Protein AF-A0A349CWE1-F1 (afdb_monomer_lite)

Sequence (85 aa):
MVLHVAFGAGAGAAFAVLAPGARGRRAVLGPVWGVLVWLASYEGWLPIAGILPPAHRDHPPRARAIAIAHLVWGMGLGLLTRRRD

Radius of gyration: 13.51 Å; chains: 1; bounding box: 32×26×37 Å

Secondary structure (DSSP, 8-state):
-HHHHHHHHHHHHHHHHH-TT-TTTHHHHHHHHHHHHHHIIIIIIHHHTTSS--GGGS-HHHHHHHHHHHHHHHHHHHHHHHTT-

Foldseek 3Di:
DVVVVVLLVVLLVVLLVVDPPCLVCLLVVLLVSLLVSLQCCQQNDCVVVVNHHRLVPDDVVVSVVSNVVSSVSSNVSSVVSSVVD

pLDDT: mean 91.94, std 8.35, range [55.25, 98.25]

Structure (mmCIF, N/CA/C/O backbone):
data_AF-A0A349CWE1-F1
#
_entry.id   AF-A0A349CWE1-F1
#
loop_
_atom_site.group_PDB
_atom_site.id
_atom_site.type_symbol
_atom_site.label_atom_id
_atom_site.label_alt_id
_atom_site.label_comp_id
_atom_site.label_asym_id
_atom_site.label_entity_id
_atom_site.label_seq_id
_atom_site.pdbx_PDB_ins_code
_atom_site.Cartn_x
_atom_site.Cartn_y
_atom_site.Cartn_z
_atom_site.occupancy
_atom_site.B_iso_or_equiv
_atom_site.auth_seq_id
_atom_site.auth_comp_id
_atom_site.auth_asym_id
_atom_site.auth_atom_id
_atom_site.pdbx_PDB_model_num
ATOM 1 N N . MET A 1 1 ? 9.412 12.551 -4.327 1.00 87.00 1 MET A N 1
ATOM 2 C CA . MET A 1 1 ? 9.068 12.440 -2.889 1.00 87.00 1 MET A CA 1
ATOM 3 C C . MET A 1 1 ? 7.633 12.864 -2.594 1.00 87.00 1 MET A C 1
ATOM 5 O O . MET A 1 1 ? 6.917 12.061 -2.019 1.00 87.00 1 MET A O 1
ATOM 9 N N . VAL A 1 2 ? 7.164 14.034 -3.049 1.00 95.62 2 VAL A N 1
ATOM 10 C CA . VAL A 1 2 ? 5.781 14.510 -2.802 1.00 95.62 2 VAL A CA 1
ATOM 11 C C . VAL A 1 2 ? 4.700 13.503 -3.223 1.00 95.62 2 VAL A C 1
ATOM 13 O O . VAL A 1 2 ? 3.873 13.131 -2.399 1.00 95.62 2 VAL A O 1
ATOM 16 N N . LEU A 1 3 ? 4.742 12.994 -4.462 1.00 93.81 3 LEU A N 1
ATOM 17 C CA . LEU A 1 3 ? 3.755 12.013 -4.946 1.00 93.81 3 LEU A CA 1
ATOM 18 C C . LEU A 1 3 ? 3.757 10.709 -4.138 1.00 93.81 3 LEU A C 1
ATOM 20 O O . LEU A 1 3 ? 2.705 10.128 -3.910 1.00 93.81 3 LEU A O 1
ATOM 24 N N . HIS A 1 4 ? 4.926 10.274 -3.667 1.00 89.44 4 HIS A N 1
ATOM 25 C CA . HIS A 1 4 ? 5.045 9.067 -2.851 1.00 89.44 4 HIS A CA 1
ATOM 26 C C . HIS A 1 4 ? 4.394 9.259 -1.475 1.00 89.44 4 HIS A C 1
ATOM 28 O O . HIS A 1 4 ? 3.649 8.397 -1.016 1.00 89.44 4 HIS A O 1
ATOM 34 N N . VAL A 1 5 ? 4.619 10.421 -0.852 1.00 95.06 5 VAL A N 1
ATOM 35 C CA . VAL A 1 5 ? 3.978 10.791 0.418 1.00 95.06 5 VAL A CA 1
ATOM 36 C C . VAL A 1 5 ? 2.466 10.919 0.246 1.00 95.06 5 VAL A C 1
ATOM 38 O O . VAL A 1 5 ? 1.722 10.347 1.036 1.00 95.06 5 VAL A O 1
ATOM 41 N N . ALA A 1 6 ? 2.003 11.615 -0.796 1.00 96.88 6 ALA A N 1
ATOM 42 C CA . ALA A 1 6 ? 0.579 11.780 -1.079 1.00 96.88 6 ALA A CA 1
ATOM 43 C C . ALA A 1 6 ? -0.113 10.433 -1.339 1.00 96.88 6 ALA A C 1
ATOM 45 O O . ALA A 1 6 ? -1.177 10.172 -0.783 1.00 96.88 6 ALA A O 1
ATOM 46 N N . PHE A 1 7 ? 0.521 9.553 -2.118 1.00 94.81 7 PHE A N 1
ATOM 47 C CA . PHE A 1 7 ? 0.027 8.201 -2.365 1.00 94.81 7 PHE A CA 1
ATOM 48 C C . PHE A 1 7 ? -0.068 7.389 -1.068 1.00 94.81 7 PHE A C 1
ATOM 50 O O . PHE A 1 7 ? -1.118 6.821 -0.778 1.00 94.81 7 PHE A O 1
ATOM 57 N N . GLY A 1 8 ? 0.990 7.387 -0.249 1.00 95.56 8 GLY A N 1
ATOM 58 C CA . GLY A 1 8 ? 0.994 6.698 1.042 1.00 95.56 8 GLY A CA 1
ATOM 59 C C . GLY A 1 8 ? -0.068 7.239 2.003 1.00 95.56 8 GLY A C 1
ATOM 60 O O . GLY A 1 8 ? -0.792 6.466 2.627 1.00 95.56 8 GLY A O 1
ATOM 61 N N . ALA A 1 9 ? -0.223 8.561 2.090 1.00 96.06 9 ALA A N 1
ATOM 62 C CA . ALA A 1 9 ? -1.261 9.189 2.903 1.00 96.06 9 ALA A CA 1
ATOM 63 C C . ALA A 1 9 ? -2.673 8.825 2.412 1.00 96.06 9 ALA A C 1
ATOM 65 O O . ALA A 1 9 ? -3.520 8.449 3.222 1.00 96.06 9 ALA A O 1
ATOM 66 N N . GLY A 1 10 ? -2.914 8.865 1.099 1.00 97.25 10 GLY A N 1
ATOM 67 C CA . GLY A 1 10 ? -4.191 8.485 0.491 1.00 97.25 10 GLY A CA 1
ATOM 68 C C . GLY A 1 10 ? -4.538 7.012 0.715 1.00 97.25 10 GLY A C 1
ATOM 69 O O . GLY A 1 10 ? -5.634 6.697 1.177 1.00 97.25 10 GLY A O 1
ATOM 70 N N . ALA A 1 11 ? -3.588 6.104 0.482 1.00 96.56 11 ALA A N 1
ATOM 71 C CA . ALA A 1 11 ? -3.765 4.677 0.750 1.00 96.56 11 ALA A CA 1
ATOM 72 C C . ALA A 1 11 ? -3.986 4.392 2.247 1.00 96.56 11 ALA A C 1
ATOM 74 O O . ALA A 1 11 ? -4.765 3.508 2.607 1.00 96.56 11 ALA A O 1
ATOM 75 N N . GLY A 1 12 ? -3.331 5.148 3.133 1.00 94.88 12 GLY A N 1
ATOM 76 C CA . GLY A 1 12 ? -3.540 5.066 4.578 1.00 94.88 12 GLY A CA 1
ATOM 77 C C . GLY A 1 12 ? -4.917 5.567 5.023 1.00 94.88 12 GLY A C 1
ATOM 78 O O . GLY A 1 12 ? -5.550 4.953 5.882 1.00 94.88 12 GLY A O 1
ATOM 79 N N . ALA A 1 13 ? -5.417 6.643 4.414 1.00 94.94 13 ALA A N 1
ATOM 80 C CA . ALA A 1 13 ? -6.774 7.132 4.646 1.00 94.94 13 ALA A CA 1
ATOM 81 C C . ALA A 1 13 ? -7.822 6.112 4.172 1.00 94.94 13 ALA A C 1
ATOM 83 O O . ALA A 1 13 ? -8.770 5.823 4.903 1.00 94.94 13 ALA A O 1
ATOM 84 N N . ALA A 1 14 ? -7.609 5.496 3.004 1.00 94.94 14 ALA A N 1
ATOM 85 C CA . ALA A 1 14 ? -8.466 4.426 2.499 1.00 94.94 14 ALA A CA 1
ATOM 86 C C . ALA A 1 14 ? -8.544 3.243 3.478 1.00 94.94 14 ALA A C 1
ATOM 88 O O . ALA A 1 14 ? -9.640 2.782 3.782 1.00 94.94 14 ALA A O 1
ATOM 89 N N . PHE A 1 15 ? -7.421 2.807 4.059 1.00 92.88 15 PHE A N 1
ATOM 90 C CA . PHE A 1 15 ? -7.422 1.774 5.104 1.00 92.88 15 PHE A CA 1
ATOM 91 C C . PHE A 1 15 ? -8.308 2.135 6.304 1.00 92.88 15 PHE A C 1
ATOM 93 O O . PHE A 1 15 ? -9.058 1.296 6.803 1.00 92.88 15 PHE A O 1
ATOM 100 N N . ALA A 1 16 ? -8.230 3.381 6.779 1.00 89.81 16 ALA A N 1
ATOM 101 C CA . ALA A 1 16 ? -9.009 3.829 7.929 1.00 89.81 16 ALA A CA 1
ATOM 102 C C . ALA A 1 16 ? -10.521 3.792 7.653 1.00 89.81 16 ALA A C 1
ATOM 104 O O . ALA A 1 16 ? -11.281 3.401 8.540 1.00 89.81 16 ALA A O 1
ATOM 105 N N . VAL A 1 17 ? -10.931 4.149 6.431 1.00 91.06 17 VAL A N 1
ATOM 106 C CA . VAL A 1 17 ? -12.334 4.159 5.985 1.00 91.06 17 VAL A CA 1
ATOM 107 C C . VAL A 1 17 ? -12.857 2.757 5.674 1.00 91.06 17 VAL A C 1
ATOM 109 O O . VAL A 1 17 ? -14.010 2.473 5.973 1.00 91.06 17 VAL A O 1
ATOM 112 N N . LEU A 1 18 ? -12.031 1.883 5.090 1.00 89.31 18 LEU A N 1
ATOM 113 C CA . LEU A 1 18 ? -12.432 0.550 4.620 1.00 89.31 18 LEU A CA 1
ATOM 114 C C . LEU A 1 18 ? -12.380 -0.539 5.698 1.00 89.31 18 LEU A C 1
ATOM 116 O O . LEU A 1 18 ? -12.956 -1.607 5.510 1.00 89.31 18 LEU A O 1
ATOM 120 N N . ALA A 1 19 ? -11.740 -0.278 6.841 1.00 82.69 19 ALA A N 1
ATOM 121 C CA . ALA A 1 19 ? -11.724 -1.187 7.989 1.00 82.69 19 ALA A CA 1
ATOM 122 C C . ALA A 1 19 ? -12.516 -0.665 9.215 1.00 82.69 19 ALA A C 1
ATOM 124 O O . ALA A 1 19 ? -11.987 -0.707 10.337 1.00 82.69 19 ALA A O 1
ATOM 125 N N . PRO A 1 20 ? -13.767 -0.172 9.068 1.00 71.75 20 PRO A N 1
ATOM 126 C CA . PRO A 1 20 ? -14.559 0.271 10.205 1.00 71.75 20 PRO A CA 1
ATOM 127 C C . PRO A 1 20 ? -14.982 -0.956 11.027 1.00 71.75 20 PRO A C 1
ATOM 129 O O . PRO A 1 20 ? -15.410 -1.973 10.491 1.00 71.75 20 PRO A O 1
ATOM 132 N N . GLY A 1 21 ? -14.810 -0.900 12.349 1.00 69.44 21 GLY A N 1
ATOM 133 C CA . GLY A 1 21 ? -15.183 -1.997 13.256 1.00 69.44 21 GLY A CA 1
ATOM 134 C C . GLY A 1 21 ? -14.121 -3.086 13.454 1.00 69.44 21 GLY A C 1
ATOM 135 O O . GLY A 1 21 ? -14.261 -3.928 14.337 1.00 69.44 21 GLY A O 1
ATOM 136 N N . ALA A 1 22 ? -12.996 -3.040 12.739 1.00 74.38 22 ALA A N 1
ATOM 137 C CA . ALA A 1 22 ? -11.918 -4.016 12.891 1.00 74.38 22 ALA A CA 1
ATOM 138 C C . ALA A 1 22 ? -10.934 -3.699 14.038 1.00 74.38 22 ALA A C 1
ATOM 140 O O . ALA A 1 22 ? -9.775 -4.111 13.973 1.00 74.38 22 ALA A O 1
ATOM 141 N N . ARG A 1 23 ? -11.368 -2.985 15.091 1.00 72.44 23 ARG A N 1
ATOM 142 C CA . ARG A 1 23 ? -10.512 -2.405 16.156 1.00 72.44 23 ARG A CA 1
ATOM 143 C C . ARG A 1 23 ? -9.476 -3.389 16.718 1.00 72.44 23 ARG A C 1
ATOM 145 O O . ARG A 1 23 ? -8.287 -3.089 16.775 1.00 72.44 23 ARG A O 1
ATOM 152 N N . GLY A 1 24 ? -9.905 -4.611 17.046 1.00 78.44 24 GLY A N 1
ATOM 153 C CA . GLY A 1 24 ? -9.019 -5.667 17.560 1.00 78.44 24 GLY A CA 1
ATOM 154 C C . GLY A 1 24 ? -8.095 -6.303 16.512 1.00 78.44 24 GLY A C 1
ATOM 155 O O . GLY A 1 24 ? -7.078 -6.890 16.866 1.00 78.44 24 GLY A O 1
ATOM 156 N N . ARG A 1 25 ? -8.416 -6.173 15.219 1.00 86.25 25 ARG A N 1
ATOM 157 C CA . ARG A 1 25 ? -7.697 -6.796 14.094 1.00 86.25 25 ARG A CA 1
ATOM 158 C C . ARG A 1 25 ? -6.819 -5.819 13.312 1.00 86.25 25 ARG A C 1
ATOM 160 O O . ARG A 1 25 ? -6.066 -6.264 12.452 1.00 86.25 25 ARG A O 1
ATOM 167 N N . ARG A 1 26 ? -6.853 -4.513 13.606 1.00 86.69 26 ARG A N 1
ATOM 168 C CA . ARG A 1 26 ? -6.082 -3.489 12.870 1.00 86.69 26 ARG A CA 1
ATOM 169 C C . ARG A 1 26 ? -4.581 -3.773 12.803 1.00 86.69 26 ARG A C 1
ATOM 171 O O . ARG A 1 26 ? -3.973 -3.519 11.770 1.00 86.69 26 ARG A O 1
ATOM 178 N N . ALA A 1 27 ? -4.001 -4.356 13.855 1.00 86.81 27 ALA A N 1
ATOM 179 C CA . ALA A 1 27 ? -2.589 -4.747 13.874 1.00 86.81 27 ALA A CA 1
ATOM 180 C C . ALA A 1 27 ? -2.241 -5.817 12.818 1.00 86.81 27 ALA A C 1
ATOM 182 O O . ALA A 1 27 ? -1.128 -5.821 12.307 1.00 86.81 27 ALA A O 1
ATOM 183 N N . VAL A 1 28 ? -3.195 -6.688 12.470 1.00 90.94 28 VAL A N 1
ATOM 184 C CA . VAL A 1 28 ? -3.044 -7.724 11.432 1.00 90.94 28 VAL A CA 1
ATOM 185 C C . VAL A 1 2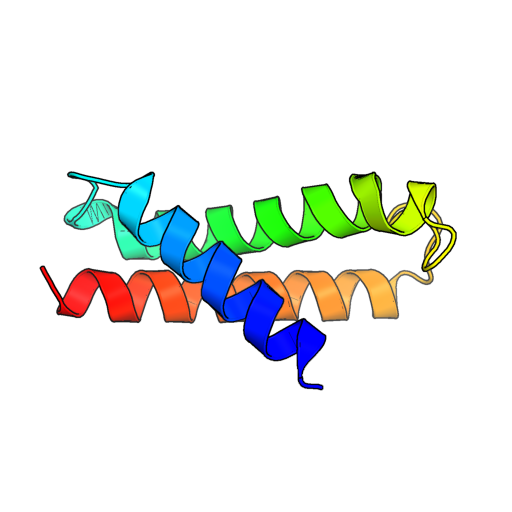8 ? -3.462 -7.195 10.061 1.00 90.94 28 VAL A C 1
ATOM 187 O O . VAL A 1 28 ? -2.803 -7.464 9.060 1.00 90.94 28 VAL A O 1
ATOM 190 N N . LEU A 1 29 ? -4.536 -6.406 10.006 1.00 94.06 29 LEU A N 1
ATOM 191 C CA . LEU A 1 29 ? -5.046 -5.856 8.750 1.00 94.06 29 LEU A CA 1
ATOM 192 C C . LEU A 1 29 ? -4.111 -4.812 8.138 1.00 94.06 29 LEU A C 1
ATOM 194 O O . LEU A 1 29 ? -4.075 -4.691 6.921 1.00 94.06 29 LEU A O 1
ATOM 198 N N . GLY A 1 30 ? -3.340 -4.086 8.951 1.00 95.25 30 GLY A N 1
ATOM 199 C CA . GLY A 1 30 ? -2.366 -3.107 8.469 1.00 95.25 30 GLY A CA 1
ATOM 200 C C . GLY A 1 30 ? -1.296 -3.718 7.552 1.00 95.25 30 GLY A C 1
ATOM 201 O O . GLY A 1 30 ? -1.185 -3.295 6.402 1.00 95.25 30 GLY A O 1
ATOM 202 N N . PRO A 1 31 ? -0.526 -4.730 7.999 1.00 96.88 31 PRO A N 1
ATOM 203 C CA . PRO A 1 31 ? 0.437 -5.434 7.150 1.00 96.88 31 PRO A CA 1
ATOM 204 C C . PRO A 1 31 ? -0.192 -6.020 5.881 1.00 96.88 31 PRO A C 1
ATOM 206 O O . PRO A 1 31 ? 0.371 -5.868 4.799 1.00 96.88 31 PRO A O 1
ATOM 209 N N . VAL A 1 32 ? -1.378 -6.635 5.996 1.00 96.56 32 VAL A N 1
ATOM 210 C CA . VAL A 1 32 ? -2.124 -7.169 4.842 1.00 96.56 32 VAL A CA 1
ATOM 211 C C . VAL A 1 32 ? -2.452 -6.054 3.851 1.00 96.56 32 VAL A C 1
ATOM 213 O O . VAL A 1 32 ? -2.214 -6.207 2.656 1.00 96.56 32 VAL A O 1
ATOM 216 N N . TRP A 1 33 ? -2.931 -4.909 4.338 1.00 96.94 33 TRP A N 1
ATOM 217 C CA . TRP A 1 33 ? -3.202 -3.737 3.510 1.00 96.94 33 TRP A CA 1
ATOM 218 C C . TRP A 1 33 ? -1.946 -3.223 2.807 1.00 96.94 33 TRP A C 1
ATOM 220 O O . TRP A 1 33 ? -1.982 -2.960 1.609 1.00 96.94 33 TRP A O 1
ATOM 230 N N . GLY A 1 34 ? -0.819 -3.142 3.516 1.00 97.38 34 GLY A N 1
ATOM 231 C CA . GLY A 1 34 ? 0.469 -2.769 2.930 1.00 97.38 34 GLY A CA 1
ATOM 232 C C . GLY A 1 34 ? 0.867 -3.680 1.768 1.00 97.38 34 GLY A C 1
ATOM 233 O O . GLY A 1 34 ? 1.197 -3.197 0.685 1.00 97.38 34 GLY A O 1
ATOM 234 N N . VAL A 1 35 ? 0.762 -4.998 1.958 1.00 97.69 35 VAL A N 1
ATOM 235 C CA . VAL A 1 35 ? 1.041 -5.987 0.905 1.00 97.69 35 VAL A CA 1
ATOM 236 C C . VAL A 1 35 ? 0.068 -5.856 -0.269 1.00 97.69 35 VAL A C 1
ATOM 238 O O . VAL A 1 35 ? 0.503 -5.936 -1.413 1.00 97.69 35 VAL A O 1
ATOM 241 N N . LEU A 1 36 ? -1.221 -5.603 -0.022 1.00 96.94 36 LEU A N 1
ATOM 242 C CA . LEU A 1 36 ? -2.207 -5.376 -1.085 1.00 96.94 36 LEU A CA 1
ATOM 243 C C . LEU A 1 36 ? -1.905 -4.111 -1.896 1.00 96.94 36 LEU A C 1
ATOM 245 O O . LEU A 1 36 ? -1.964 -4.153 -3.122 1.00 96.94 36 LEU A O 1
ATOM 249 N N . VAL A 1 37 ? -1.538 -3.007 -1.237 1.00 97.50 37 VAL A N 1
ATOM 250 C CA . VAL A 1 37 ? -1.134 -1.757 -1.905 1.00 97.50 37 VAL A CA 1
ATOM 251 C C . VAL A 1 37 ? 0.103 -1.984 -2.768 1.00 97.50 37 VAL A C 1
ATOM 253 O O . VAL A 1 37 ? 0.140 -1.535 -3.917 1.00 97.50 37 VAL A O 1
ATOM 256 N N . TRP A 1 38 ? 1.098 -2.701 -2.238 1.00 97.44 38 TRP A N 1
ATOM 257 C CA . TRP A 1 38 ? 2.272 -3.098 -3.006 1.00 97.44 38 TRP A CA 1
ATOM 258 C C . TRP A 1 38 ? 1.870 -3.923 -4.225 1.00 97.44 38 TRP A C 1
ATOM 260 O O . TRP A 1 38 ? 2.186 -3.520 -5.337 1.00 97.44 38 TRP A O 1
ATOM 270 N N . LEU A 1 39 ? 1.128 -5.016 -4.039 1.00 96.81 39 LEU A N 1
ATOM 271 C CA . LEU A 1 39 ? 0.748 -5.932 -5.112 1.00 96.81 39 LEU A CA 1
ATOM 272 C C . LEU A 1 39 ? -0.056 -5.221 -6.208 1.00 96.81 39 LEU A C 1
ATOM 274 O O . LEU A 1 39 ? 0.300 -5.304 -7.379 1.00 96.81 39 LEU A O 1
ATOM 278 N N . ALA A 1 40 ? -1.084 -4.455 -5.836 1.00 96.50 40 ALA A N 1
ATOM 279 C CA . ALA A 1 40 ? -1.908 -3.697 -6.778 1.00 96.50 40 ALA A CA 1
ATOM 280 C C . ALA A 1 40 ? -1.103 -2.642 -7.556 1.00 96.50 40 ALA A C 1
ATOM 282 O O . ALA A 1 40 ? -1.437 -2.310 -8.694 1.00 96.50 40 ALA A O 1
ATOM 283 N N . SER A 1 41 ? -0.032 -2.116 -6.959 1.00 95.50 41 SER A N 1
ATOM 284 C CA . SER A 1 41 ? 0.845 -1.161 -7.632 1.00 95.50 41 SER A CA 1
ATOM 285 C C . SER A 1 41 ? 1.844 -1.860 -8.542 1.00 95.50 41 SER A C 1
ATOM 287 O O . SER A 1 41 ? 1.897 -1.567 -9.732 1.00 95.50 41 SER A O 1
ATOM 289 N N . TYR A 1 42 ? 2.613 -2.793 -7.987 1.00 95.06 42 TYR A N 1
ATOM 290 C CA . TYR A 1 42 ? 3.747 -3.440 -8.637 1.00 95.06 42 TYR A CA 1
ATOM 291 C C . TYR A 1 42 ? 3.334 -4.435 -9.720 1.00 95.06 42 TYR A C 1
ATOM 293 O O . TYR A 1 42 ? 4.052 -4.569 -10.698 1.00 95.06 42 TYR A O 1
ATOM 301 N N . GLU A 1 43 ? 2.196 -5.112 -9.573 1.00 95.88 43 GLU A N 1
ATOM 302 C CA . GLU A 1 43 ? 1.649 -6.018 -10.596 1.00 95.88 43 GLU A CA 1
ATOM 303 C C . GLU A 1 43 ? 0.519 -5.374 -11.415 1.00 95.88 43 GLU A C 1
ATOM 305 O O . GLU A 1 43 ? 0.107 -5.921 -12.433 1.00 95.88 43 GLU A O 1
A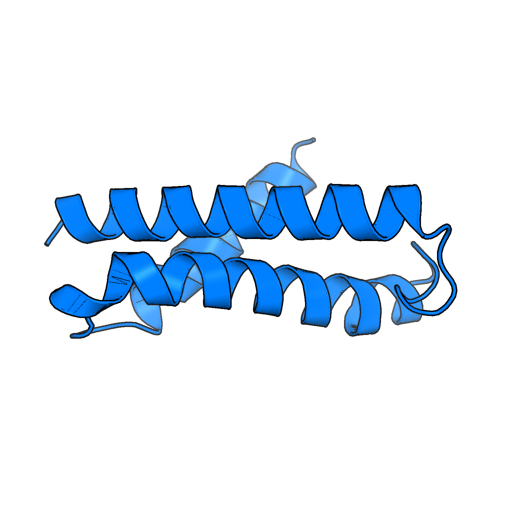TOM 310 N N . GLY A 1 44 ? 0.008 -4.215 -10.992 1.00 95.25 44 GLY A N 1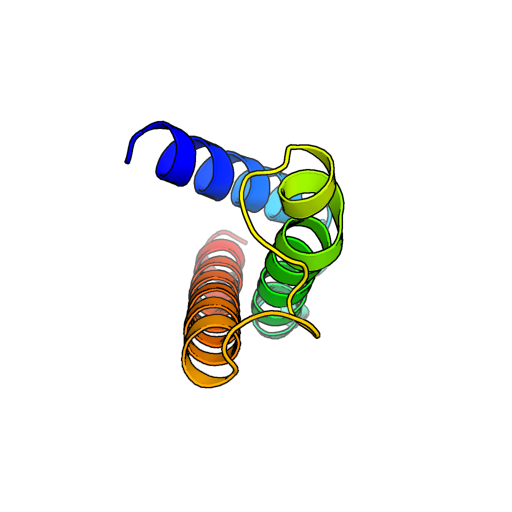
ATOM 311 C CA . GLY A 1 44 ? -1.113 -3.545 -11.645 1.00 95.25 44 GLY A CA 1
ATOM 312 C C . GLY A 1 44 ? -0.687 -2.296 -12.400 1.00 95.25 44 GLY A C 1
ATOM 313 O O . GLY A 1 44 ? -0.228 -2.351 -13.541 1.00 95.25 44 GLY A O 1
ATOM 314 N N . TRP A 1 45 ? -0.891 -1.138 -11.780 1.00 96.06 45 TRP A N 1
ATOM 315 C CA . TRP A 1 45 ? -0.843 0.124 -12.516 1.00 96.06 45 TRP A CA 1
ATOM 316 C C . TRP A 1 45 ? 0.579 0.586 -12.870 1.00 96.06 45 TRP A C 1
ATOM 318 O O . TRP A 1 45 ? 0.739 1.246 -13.895 1.00 96.06 45 TRP A O 1
ATOM 328 N N . LEU A 1 46 ? 1.614 0.238 -12.088 1.00 95.62 46 LEU A N 1
ATOM 329 C CA . LEU A 1 46 ? 2.996 0.643 -12.396 1.00 95.62 46 LEU A CA 1
ATOM 330 C C . LEU A 1 46 ? 3.502 0.013 -13.708 1.00 95.62 46 LEU A C 1
ATOM 332 O O . LEU A 1 46 ? 4.037 0.763 -14.532 1.00 95.62 46 LEU A O 1
ATOM 336 N N . PRO A 1 47 ? 3.304 -1.301 -13.956 1.00 95.69 47 PRO A N 1
ATOM 337 C CA . PRO A 1 47 ? 3.585 -1.900 -15.260 1.00 95.69 47 PRO A CA 1
ATOM 338 C C . PRO A 1 47 ? 2.754 -1.319 -16.399 1.00 95.69 47 PRO A C 1
ATOM 340 O O . PRO A 1 47 ? 3.304 -1.037 -17.459 1.00 95.69 47 PRO A O 1
ATOM 343 N N . ILE A 1 48 ? 1.450 -1.105 -16.186 1.00 96.44 48 ILE A N 1
ATOM 344 C CA . ILE A 1 48 ? 0.555 -0.547 -17.216 1.00 96.44 48 ILE A CA 1
ATOM 345 C C . ILE A 1 48 ? 1.011 0.859 -17.631 1.00 96.44 48 ILE A C 1
ATOM 347 O O . ILE A 1 48 ? 0.965 1.202 -18.809 1.00 96.44 48 ILE A O 1
ATOM 351 N N . ALA A 1 49 ? 1.504 1.654 -16.681 1.00 96.00 49 ALA A N 1
ATOM 352 C CA . ALA A 1 49 ? 2.061 2.981 -16.931 1.00 96.00 49 ALA A CA 1
ATOM 353 C C . ALA A 1 49 ? 3.508 2.964 -17.470 1.00 96.00 49 ALA A C 1
ATOM 355 O O . ALA A 1 49 ? 4.074 4.028 -17.710 1.00 96.00 49 ALA A O 1
ATOM 356 N N . GLY A 1 50 ? 4.133 1.790 -17.630 1.00 95.12 50 GLY A N 1
ATOM 357 C CA . GLY A 1 50 ? 5.506 1.653 -18.128 1.00 95.12 50 GLY A CA 1
ATOM 358 C C . GLY A 1 50 ? 6.592 2.141 -17.162 1.00 95.12 50 GLY A C 1
ATOM 359 O O . GLY A 1 50 ? 7.714 2.401 -17.588 1.00 95.12 50 GLY A O 1
ATOM 360 N N . ILE A 1 51 ? 6.282 2.285 -15.869 1.00 94.75 51 ILE A N 1
ATOM 361 C CA . ILE A 1 51 ? 7.209 2.844 -14.870 1.00 94.75 51 ILE A CA 1
ATOM 362 C C . ILE A 1 51 ? 8.186 1.772 -14.371 1.00 94.75 51 ILE A C 1
ATOM 364 O O . ILE A 1 51 ? 9.386 2.020 -14.250 1.00 94.75 51 ILE A O 1
ATOM 368 N N . LEU A 1 52 ? 7.676 0.579 -14.062 1.00 93.19 52 LEU A N 1
ATOM 369 C CA . LEU A 1 52 ? 8.446 -0.552 -13.542 1.00 93.19 52 LEU A CA 1
ATOM 370 C C . LEU A 1 52 ? 7.932 -1.861 -14.152 1.00 93.19 52 LEU A C 1
ATOM 372 O O . LEU A 1 52 ? 6.733 -1.971 -14.409 1.00 93.19 52 LEU A O 1
ATOM 376 N N . PRO A 1 53 ? 8.797 -2.871 -14.358 1.00 93.88 53 PRO A N 1
ATOM 377 C CA . PRO A 1 53 ? 8.329 -4.206 -14.702 1.00 93.88 53 PRO A CA 1
ATOM 378 C C . PRO A 1 53 ? 7.502 -4.795 -13.546 1.00 93.88 53 PRO A C 1
ATOM 380 O O . PRO A 1 53 ? 7.712 -4.420 -12.388 1.00 93.88 53 PRO A O 1
ATOM 383 N N . PRO A 1 54 ? 6.596 -5.746 -13.836 1.00 94.94 54 PRO A N 1
ATOM 384 C CA . PRO A 1 54 ? 5.865 -6.453 -12.794 1.00 94.94 54 PRO A CA 1
ATOM 385 C C . PRO A 1 54 ? 6.815 -7.200 -11.850 1.00 94.94 54 PRO A C 1
ATOM 387 O O . PRO A 1 54 ? 7.901 -7.608 -12.267 1.00 94.94 54 PRO A O 1
ATOM 390 N N . ALA A 1 55 ? 6.418 -7.406 -10.589 1.00 92.75 55 ALA A N 1
ATOM 391 C CA . ALA A 1 55 ? 7.302 -7.939 -9.545 1.00 92.75 55 ALA A CA 1
ATOM 392 C C . ALA A 1 55 ? 7.932 -9.288 -9.926 1.00 92.75 55 ALA A C 1
ATOM 394 O O . ALA A 1 55 ? 9.122 -9.493 -9.691 1.00 92.75 55 ALA A O 1
ATOM 395 N N . HIS A 1 56 ? 7.170 -10.180 -10.566 1.00 91.81 56 HIS A N 1
ATOM 396 C CA . HIS A 1 56 ? 7.663 -11.483 -11.034 1.00 91.81 56 HIS A CA 1
ATOM 397 C C . HIS A 1 56 ? 8.686 -11.409 -12.186 1.00 91.81 56 HIS A C 1
ATOM 399 O O . HIS A 1 56 ? 9.337 -12.409 -12.487 1.00 91.81 56 HIS A O 1
ATOM 405 N N . ARG A 1 57 ? 8.839 -10.247 -12.834 1.00 94.06 57 ARG A N 1
ATOM 406 C CA . ARG A 1 57 ? 9.864 -9.969 -13.860 1.00 94.06 57 ARG A CA 1
ATOM 407 C C . ARG A 1 57 ? 10.907 -8.951 -13.402 1.00 94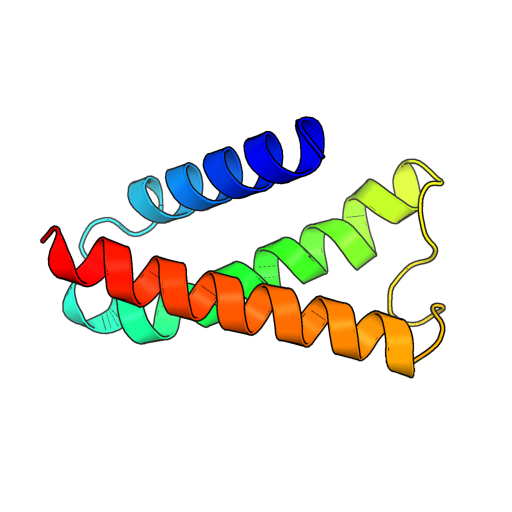.06 57 ARG A C 1
ATOM 409 O O . ARG A 1 57 ? 11.794 -8.602 -14.176 1.00 94.06 57 ARG A O 1
ATOM 416 N N . ASP A 1 58 ? 10.791 -8.452 -12.175 1.00 94.44 58 ASP A N 1
ATOM 417 C CA . ASP A 1 58 ? 11.734 -7.503 -11.604 1.00 94.44 58 ASP A CA 1
ATOM 418 C C . ASP A 1 58 ? 12.947 -8.224 -10.978 1.00 94.44 58 ASP A C 1
ATOM 420 O O . ASP A 1 58 ? 12.930 -9.424 -10.701 1.00 94.44 58 ASP A O 1
ATOM 424 N N . HIS A 1 59 ? 14.020 -7.480 -10.713 1.00 94.69 59 HIS A N 1
ATOM 425 C CA . HIS A 1 59 ? 15.188 -7.946 -9.984 1.00 94.69 59 HIS A CA 1
ATOM 426 C C . HIS A 1 59 ? 14.783 -8.404 -8.563 1.00 94.69 59 HIS A C 1
ATOM 428 O O . HIS A 1 59 ? 14.352 -7.570 -7.753 1.00 94.69 59 HIS A O 1
ATOM 434 N N . PRO A 1 60 ? 14.946 -9.693 -8.193 1.00 93.50 60 PRO A N 1
ATOM 435 C CA . PRO A 1 60 ? 14.320 -10.242 -6.985 1.00 93.50 60 PRO A CA 1
ATOM 436 C C . PRO A 1 60 ? 14.705 -9.549 -5.665 1.00 93.50 60 PRO A C 1
ATOM 438 O O . PRO A 1 60 ? 13.842 -9.374 -4.803 1.00 93.50 60 PRO A O 1
ATOM 441 N N . PRO A 1 61 ? 15.966 -9.125 -5.436 1.00 96.31 61 PRO A N 1
ATOM 442 C CA . PRO A 1 61 ? 16.312 -8.298 -4.277 1.00 96.31 61 PRO A CA 1
ATOM 443 C C . PRO A 1 61 ? 15.530 -6.978 -4.186 1.00 96.31 61 PRO A C 1
ATOM 445 O O . PRO A 1 61 ? 15.101 -6.609 -3.094 1.00 96.31 61 PRO A O 1
ATOM 448 N N . ARG A 1 62 ? 15.298 -6.294 -5.316 1.00 93.88 62 ARG A N 1
ATOM 449 C CA . ARG A 1 62 ? 14.573 -5.013 -5.359 1.00 93.88 62 ARG A CA 1
ATOM 450 C C . ARG A 1 62 ? 13.097 -5.213 -5.035 1.00 93.88 62 ARG A C 1
ATOM 452 O O . ARG A 1 62 ? 12.582 -4.555 -4.133 1.00 93.88 62 ARG A O 1
ATOM 459 N N . ALA A 1 63 ? 12.453 -6.159 -5.716 1.00 95.06 63 ALA A N 1
ATOM 460 C CA . ALA A 1 63 ? 11.048 -6.486 -5.484 1.00 95.06 63 ALA A CA 1
ATOM 461 C C . ALA A 1 63 ? 10.792 -6.865 -4.015 1.00 95.06 63 ALA A C 1
ATOM 463 O O . ALA A 1 63 ? 9.862 -6.352 -3.393 1.00 95.06 63 ALA A O 1
ATOM 464 N N . ARG A 1 64 ? 11.671 -7.690 -3.424 1.00 96.25 64 ARG A N 1
ATOM 465 C CA . ARG A 1 64 ? 11.588 -8.083 -2.008 1.00 96.25 64 ARG A CA 1
ATOM 466 C C . ARG A 1 64 ? 11.767 -6.905 -1.056 1.00 96.25 64 ARG A C 1
ATOM 468 O O . ARG A 1 64 ? 10.979 -6.768 -0.126 1.00 96.25 64 ARG A O 1
ATOM 475 N N . ALA A 1 65 ? 12.761 -6.047 -1.285 1.00 97.31 65 ALA A N 1
ATOM 476 C CA . ALA A 1 65 ? 12.985 -4.871 -0.446 1.00 97.31 65 ALA A CA 1
ATOM 477 C C . ALA A 1 65 ? 11.757 -3.945 -0.423 1.00 97.31 65 ALA A C 1
ATOM 479 O O . ALA A 1 65 ? 11.345 -3.481 0.639 1.00 97.31 65 ALA A O 1
ATOM 480 N N . ILE A 1 66 ? 11.126 -3.729 -1.578 1.00 96.12 66 ILE A N 1
ATOM 481 C CA . ILE A 1 66 ? 9.942 -2.872 -1.687 1.00 96.12 66 ILE A CA 1
ATOM 482 C C . ILE A 1 66 ? 8.716 -3.534 -1.048 1.00 96.12 66 ILE A C 1
ATOM 484 O O . ILE A 1 66 ? 7.963 -2.850 -0.351 1.00 96.12 66 ILE A O 1
ATOM 488 N N . ALA A 1 67 ? 8.539 -4.847 -1.210 1.00 97.25 67 ALA A N 1
ATOM 489 C CA . ALA A 1 67 ? 7.478 -5.596 -0.534 1.00 97.25 67 ALA A CA 1
ATOM 490 C C . ALA A 1 67 ? 7.605 -5.506 0.997 1.00 97.25 67 ALA A C 1
ATOM 492 O O . ALA A 1 67 ? 6.631 -5.201 1.686 1.00 97.25 67 ALA A O 1
ATOM 493 N N . ILE A 1 68 ? 8.819 -5.695 1.533 1.00 98.25 68 ILE A N 1
ATOM 494 C CA . ILE A 1 68 ? 9.104 -5.571 2.972 1.00 98.25 68 ILE A CA 1
ATOM 495 C C . ILE A 1 68 ? 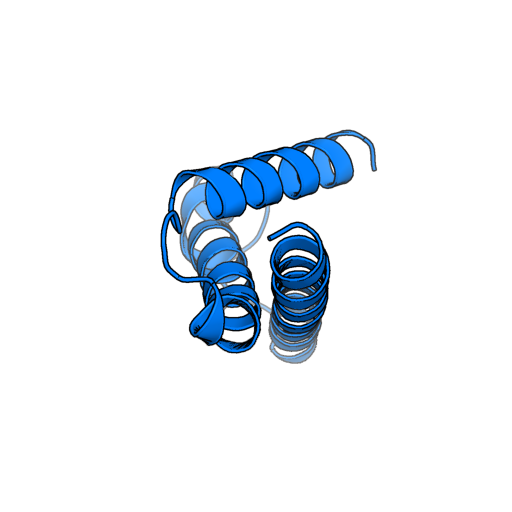8.811 -4.149 3.458 1.00 98.25 68 ILE A C 1
ATOM 497 O O . ILE A 1 68 ? 8.174 -3.981 4.496 1.00 98.25 68 ILE A O 1
ATOM 501 N N . ALA A 1 69 ? 9.214 -3.124 2.703 1.00 97.62 69 ALA A N 1
ATOM 502 C CA . ALA A 1 69 ? 8.932 -1.736 3.059 1.00 97.62 69 ALA A CA 1
ATOM 503 C C . ALA A 1 69 ? 7.421 -1.468 3.187 1.00 97.62 69 ALA A C 1
ATOM 505 O O . ALA A 1 69 ? 6.988 -0.846 4.156 1.00 97.62 69 ALA A O 1
ATOM 506 N N . HIS A 1 70 ? 6.608 -1.991 2.265 1.00 97.75 70 HIS A N 1
ATOM 507 C CA . HIS A 1 70 ? 5.151 -1.849 2.323 1.00 97.75 70 HIS A CA 1
ATOM 508 C C . HIS A 1 70 ? 4.525 -2.646 3.468 1.00 97.75 70 HIS A C 1
ATOM 510 O O . HIS A 1 70 ? 3.586 -2.167 4.103 1.00 97.75 70 HIS A O 1
ATOM 516 N N . LEU A 1 71 ? 5.060 -3.828 3.774 1.00 98.06 71 LEU A N 1
ATOM 517 C CA . LEU A 1 71 ? 4.638 -4.622 4.924 1.00 98.06 71 LEU A CA 1
ATOM 518 C C . LEU A 1 71 ? 4.890 -3.869 6.239 1.00 98.06 71 LEU A C 1
ATOM 520 O O . LEU A 1 71 ? 3.985 -3.761 7.067 1.00 98.06 71 LEU A O 1
ATOM 524 N N . VAL A 1 72 ? 6.090 -3.307 6.421 1.00 98.12 72 VAL A N 1
ATOM 525 C CA . VAL A 1 72 ? 6.461 -2.528 7.617 1.00 98.12 72 VAL A CA 1
ATOM 526 C C . VAL A 1 72 ? 5.639 -1.243 7.713 1.00 98.12 72 VAL A C 1
ATOM 528 O O . VAL A 1 72 ? 5.124 -0.918 8.785 1.00 98.12 72 VAL A O 1
ATOM 531 N N . TRP A 1 73 ? 5.450 -0.536 6.598 1.00 97.50 73 TRP A N 1
ATOM 532 C CA . TRP A 1 73 ? 4.572 0.633 6.536 1.00 97.50 73 TRP A CA 1
ATOM 533 C C . TRP A 1 73 ? 3.133 0.286 6.948 1.00 97.50 73 TRP A C 1
ATOM 535 O O . TRP A 1 73 ? 2.554 0.961 7.803 1.00 97.50 73 TRP A O 1
ATOM 545 N N . GLY A 1 74 ? 2.583 -0.810 6.418 1.00 96.81 74 GLY A N 1
ATOM 546 C CA . GLY A 1 74 ? 1.260 -1.318 6.775 1.00 96.81 74 GLY A CA 1
ATOM 547 C C . GLY A 1 74 ? 1.152 -1.699 8.252 1.00 96.81 74 GLY A C 1
ATOM 548 O O . GLY A 1 74 ? 0.158 -1.380 8.906 1.00 96.81 74 GLY A O 1
ATOM 549 N N . MET A 1 75 ? 2.192 -2.313 8.822 1.00 96.31 75 MET A N 1
ATOM 550 C CA . MET A 1 75 ? 2.268 -2.589 10.260 1.00 96.31 75 MET A CA 1
ATOM 551 C C . MET A 1 75 ? 2.169 -1.303 11.085 1.00 96.31 75 MET A C 1
ATOM 553 O O . MET A 1 75 ? 1.338 -1.215 11.991 1.00 96.31 75 MET A O 1
ATOM 557 N N . GLY A 1 76 ? 2.959 -0.283 10.740 1.00 95.19 76 GLY A N 1
ATOM 558 C CA . GLY A 1 76 ? 2.907 1.026 11.392 1.00 95.19 76 GLY A CA 1
ATOM 559 C C . GLY A 1 76 ? 1.518 1.662 11.304 1.00 95.19 76 GLY A C 1
ATOM 560 O O . GLY A 1 76 ? 0.984 2.127 12.311 1.00 95.19 76 GLY A O 1
ATOM 561 N N . LEU A 1 77 ? 0.890 1.609 10.128 1.00 94.38 77 LEU A N 1
ATOM 562 C CA . LEU A 1 77 ? -0.464 2.114 9.901 1.00 94.38 77 LEU A CA 1
ATOM 563 C C . LEU A 1 77 ? -1.506 1.404 10.781 1.00 94.38 77 LEU A C 1
ATOM 565 O O . LEU A 1 77 ? -2.323 2.063 11.432 1.00 94.38 77 LEU A O 1
ATOM 569 N N . GLY A 1 78 ? -1.461 0.072 10.846 1.00 92.62 78 GLY A N 1
ATOM 570 C CA . GLY A 1 78 ? -2.356 -0.731 11.683 1.00 92.62 78 GLY A CA 1
ATOM 571 C C . GLY A 1 78 ? -2.208 -0.422 13.174 1.00 92.62 78 GLY A C 1
ATOM 572 O O . GLY A 1 78 ? -3.20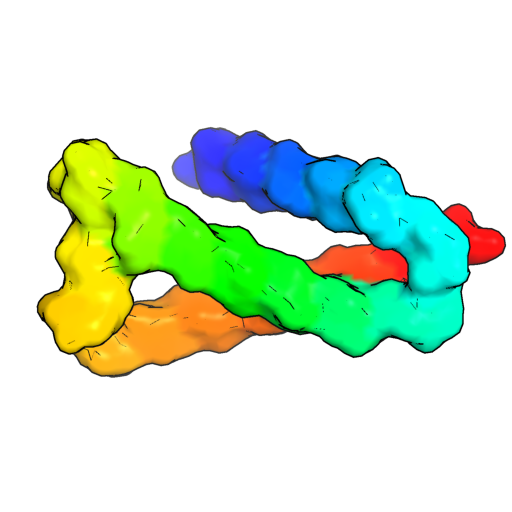3 -0.279 13.885 1.00 92.62 78 GLY A O 1
ATOM 573 N N . LEU A 1 79 ? -0.972 -0.251 13.649 1.00 92.44 79 LEU A N 1
ATOM 574 C CA . LEU A 1 79 ? -0.685 0.105 15.041 1.00 92.44 79 LEU A CA 1
ATOM 575 C C . LEU A 1 79 ? -1.130 1.533 15.387 1.00 92.44 79 LEU A C 1
ATOM 577 O O . LEU A 1 79 ? -1.698 1.753 16.457 1.00 92.44 79 LEU A O 1
ATOM 581 N N . LEU A 1 80 ? -0.894 2.498 14.496 1.00 90.75 80 LEU A N 1
ATOM 582 C CA . LEU A 1 80 ? -1.269 3.900 14.701 1.00 90.75 80 LEU A CA 1
ATOM 583 C C . LEU A 1 80 ? -2.782 4.105 14.700 1.00 90.75 80 LEU A C 1
ATOM 585 O O . LEU A 1 80 ? -3.301 4.866 15.511 1.00 90.75 80 LEU A O 1
ATOM 589 N N . THR A 1 81 ? -3.494 3.432 13.800 1.00 88.31 81 THR A N 1
ATOM 590 C CA . THR A 1 81 ? -4.957 3.536 13.717 1.00 88.31 81 THR A CA 1
ATOM 591 C C . THR A 1 81 ? -5.654 2.774 14.838 1.00 88.31 81 THR A C 1
ATOM 593 O O . THR A 1 81 ? -6.676 3.244 15.318 1.00 88.31 81 THR A O 1
ATOM 596 N N . ARG A 1 82 ? -5.066 1.680 15.343 1.00 82.88 82 ARG A N 1
ATOM 597 C CA . ARG A 1 82 ? -5.545 0.993 16.556 1.00 82.88 82 ARG A CA 1
ATOM 598 C C . ARG A 1 82 ? -5.534 1.884 17.798 1.00 82.88 82 ARG A C 1
ATOM 600 O O . ARG A 1 82 ? -6.408 1.744 18.636 1.00 82.88 82 ARG A O 1
ATOM 607 N N . ARG A 1 83 ? -4.538 2.764 17.947 1.00 68.69 83 ARG A N 1
ATOM 608 C CA . ARG A 1 83 ? -4.420 3.667 19.112 1.00 68.69 83 ARG A CA 1
ATOM 609 C C . ARG A 1 83 ? -5.422 4.826 19.102 1.00 68.69 83 ARG A C 1
ATOM 611 O O . ARG A 1 83 ? -5.507 5.534 20.096 1.00 68.69 83 ARG A O 1
ATOM 618 N N . ARG A 1 84 ? -6.088 5.068 17.971 1.00 61.75 84 ARG A N 1
ATOM 619 C CA . ARG A 1 84 ? -7.065 6.152 17.797 1.00 61.75 84 ARG A CA 1
ATOM 620 C C . ARG A 1 84 ? -8.515 5.690 17.979 1.00 61.75 84 ARG A C 1
ATOM 622 O O . ARG A 1 84 ? -9.411 6.512 17.827 1.00 61.75 84 ARG A O 1
ATOM 629 N N . ASP A 1 85 ? -8.721 4.405 18.261 1.00 55.25 85 ASP A N 1
ATOM 630 C CA . ASP A 1 85 ? -10.011 3.821 18.643 1.00 55.25 85 ASP A CA 1
ATOM 631 C C . ASP A 1 85 ? -10.141 3.742 20.170 1.00 55.25 85 ASP A C 1
ATOM 633 O O . ASP A 1 85 ? -11.301 3.766 20.640 1.00 55.25 85 ASP A O 1
#